Protein AF-A0A2V9R7A1-F1 (afdb_monomer_lite)

Sequence (118 aa):
ICNGDVVRDLKLSGDRQSADINESLPISRSGWCVLRAWSDKSEYPVLDLYPYATTSPIYISVAGSNPSRKEDAGYFVAWIDRMIQAAKSNQDWNTEREKTAVLSLLDYARNIYVGMEK

Foldseek 3Di:
DWPPDCQDDDDDDDPSPDDDDDDDGDDDAWGKDKDKDWDCADDPPPPDRIDIDIDDIDTDHDPPHDDQLQVVLVVLLVVLVVVLVVLVPDPPDPDPVVSVVVNVVSVVVNVVSVVSND

Structure (mmCIF, N/CA/C/O backbone):
data_AF-A0A2V9R7A1-F1
#
_entry.id   AF-A0A2V9R7A1-F1
#
loop_
_atom_site.group_PDB
_atom_site.id
_atom_site.type_symbol
_atom_site.label_atom_id
_atom_site.label_alt_id
_atom_site.label_comp_id
_atom_site.label_asym_id
_atom_site.label_entity_id
_atom_site.label_seq_id
_atom_site.pdbx_PDB_ins_code
_atom_site.Cartn_x
_atom_site.Cartn_y
_atom_site.Cartn_z
_atom_site.occupancy
_atom_site.B_iso_or_equiv
_atom_site.auth_seq_id
_atom_site.auth_comp_id
_atom_site.auth_asym_id
_atom_site.auth_atom_id
_atom_site.pdbx_PDB_model_num
ATOM 1 N N . ILE A 1 1 ? 7.281 -2.368 -9.445 1.00 94.75 1 ILE A N 1
ATOM 2 C CA . ILE A 1 1 ? 5.952 -2.729 -8.887 1.00 94.75 1 ILE A CA 1
ATOM 3 C C . ILE A 1 1 ? 4.915 -1.913 -9.629 1.00 94.75 1 ILE A C 1
ATOM 5 O O . ILE A 1 1 ? 5.157 -0.722 -9.782 1.00 94.75 1 ILE A O 1
ATOM 9 N N . CYS A 1 2 ? 3.822 -2.507 -10.100 1.00 93.94 2 CYS A N 1
ATOM 10 C CA . CYS A 1 2 ? 2.736 -1.767 -10.746 1.00 93.94 2 CYS A CA 1
ATOM 11 C C . CYS A 1 2 ? 1.396 -2.203 -10.166 1.00 93.94 2 CYS A C 1
ATOM 13 O O . CYS A 1 2 ? 1.133 -3.399 -10.113 1.00 93.94 2 CYS A O 1
ATOM 15 N N . ASN A 1 3 ? 0.563 -1.246 -9.750 1.00 90.31 3 ASN A N 1
ATOM 16 C CA . ASN A 1 3 ? -0.740 -1.508 -9.123 1.00 90.31 3 ASN A CA 1
ATOM 17 C C . ASN A 1 3 ? -0.673 -2.550 -7.985 1.00 90.31 3 ASN A C 1
ATOM 19 O O . ASN A 1 3 ? -1.505 -3.442 -7.917 1.00 90.31 3 ASN A O 1
ATOM 23 N N . GLY A 1 4 ? 0.362 -2.483 -7.141 1.00 89.44 4 GLY A N 1
ATOM 24 C CA . GLY A 1 4 ? 0.582 -3.442 -6.048 1.00 89.44 4 GLY A CA 1
ATOM 25 C C . GLY A 1 4 ? 1.368 -4.708 -6.420 1.00 89.44 4 GLY A C 1
ATOM 26 O O . GLY A 1 4 ? 2.005 -5.293 -5.546 1.00 89.44 4 GLY A O 1
ATOM 27 N N . ASP A 1 5 ? 1.447 -5.070 -7.703 1.00 91.44 5 ASP A N 1
ATOM 28 C CA . ASP A 1 5 ? 2.061 -6.328 -8.139 1.00 91.44 5 ASP A CA 1
ATOM 29 C C . ASP A 1 5 ? 3.546 -6.203 -8.510 1.00 91.44 5 ASP A C 1
ATOM 31 O O . ASP A 1 5 ? 4.017 -5.220 -9.108 1.00 91.44 5 ASP A O 1
ATOM 35 N N . VAL A 1 6 ? 4.316 -7.252 -8.203 1.00 94.25 6 VAL A N 1
ATOM 36 C CA . VAL A 1 6 ? 5.696 -7.405 -8.684 1.00 94.25 6 VAL A CA 1
ATOM 37 C C . VAL A 1 6 ? 5.669 -7.814 -10.155 1.00 94.25 6 VAL A C 1
ATOM 39 O O . VAL A 1 6 ? 5.640 -8.988 -10.498 1.00 94.25 6 VAL A O 1
ATOM 42 N N . VAL A 1 7 ? 5.712 -6.824 -11.040 1.00 94.75 7 VAL A N 1
ATOM 43 C CA . VAL A 1 7 ? 5.745 -7.047 -12.497 1.00 94.75 7 VAL A CA 1
ATOM 44 C C . VAL A 1 7 ? 7.140 -7.378 -13.047 1.00 94.75 7 VAL A C 1
ATOM 46 O O . VAL A 1 7 ? 7.275 -7.906 -14.150 1.00 94.75 7 VAL A O 1
ATOM 49 N N . ARG A 1 8 ? 8.195 -7.043 -12.296 1.00 94.75 8 ARG A N 1
ATOM 50 C CA . ARG A 1 8 ? 9.597 -7.259 -12.668 1.00 94.75 8 ARG A CA 1
ATOM 51 C C . ARG A 1 8 ? 10.476 -7.252 -11.418 1.00 94.75 8 ARG A C 1
ATOM 53 O O . ARG A 1 8 ? 10.309 -6.385 -10.560 1.00 94.75 8 ARG A O 1
ATOM 60 N N . ASP A 1 9 ? 11.401 -8.202 -11.352 1.00 93.75 9 ASP A N 1
ATOM 61 C CA . ASP A 1 9 ? 12.500 -8.258 -10.386 1.00 93.75 9 ASP A CA 1
ATOM 62 C C . ASP A 1 9 ? 13.793 -7.866 -11.115 1.00 93.75 9 ASP A C 1
ATOM 64 O O . ASP A 1 9 ? 14.083 -8.398 -12.188 1.00 93.75 9 ASP A O 1
ATOM 68 N N . LEU A 1 10 ? 14.522 -6.902 -10.555 1.00 91.50 10 LEU A N 1
ATOM 69 C CA . LEU A 1 10 ? 15.754 -6.362 -11.118 1.00 91.50 10 LEU A CA 1
ATOM 70 C C . LEU A 1 10 ? 16.933 -6.856 -10.280 1.00 91.50 10 LEU A C 1
ATOM 72 O O . LEU A 1 10 ? 17.071 -6.494 -9.109 1.00 91.50 10 LEU A O 1
ATOM 76 N N . LYS A 1 11 ? 17.789 -7.692 -10.874 1.00 85.94 11 LYS A N 1
ATOM 77 C CA . LYS A 1 11 ? 18.961 -8.232 -10.179 1.00 85.94 11 LYS A CA 1
ATOM 78 C C . LYS A 1 11 ? 20.085 -7.202 -10.158 1.00 85.94 11 LYS A C 1
ATOM 80 O O . LYS A 1 11 ? 20.566 -6.777 -11.202 1.00 85.94 11 LYS A O 1
ATOM 85 N N . LEU A 1 12 ? 20.508 -6.834 -8.951 1.00 87.31 12 LEU A N 1
ATOM 86 C CA . LEU A 1 12 ? 21.674 -5.983 -8.728 1.00 87.31 12 LEU A CA 1
ATOM 87 C C . LEU A 1 12 ? 22.959 -6.813 -8.835 1.00 87.31 12 LEU A C 1
ATOM 89 O O . LEU A 1 12 ? 23.022 -7.935 -8.329 1.00 87.31 12 LEU A O 1
ATOM 93 N N . SER A 1 13 ? 23.988 -6.243 -9.456 1.00 81.75 13 SER A N 1
ATOM 94 C CA . SER A 1 13 ? 25.345 -6.796 -9.524 1.00 81.75 13 SER A CA 1
ATOM 95 C C . SER A 1 13 ? 26.307 -6.044 -8.595 1.00 81.75 13 SER A C 1
ATOM 97 O O . SER A 1 13 ? 25.985 -4.965 -8.103 1.00 81.75 13 SER A O 1
ATOM 99 N N . GLY A 1 14 ? 27.514 -6.582 -8.388 1.00 83.38 14 GLY A N 1
ATOM 100 C CA . GLY A 1 14 ? 28.578 -5.893 -7.648 1.00 83.38 14 GLY A CA 1
ATOM 101 C C . GLY A 1 14 ? 28.274 -5.716 -6.157 1.00 83.38 14 GLY A C 1
ATOM 102 O O . GLY A 1 14 ? 27.778 -6.637 -5.511 1.00 83.38 14 GLY A O 1
ATOM 103 N N . ASP A 1 15 ? 28.584 -4.534 -5.620 1.00 85.31 15 ASP A N 1
ATOM 104 C CA . ASP A 1 15 ? 28.355 -4.154 -4.215 1.00 85.31 15 ASP A CA 1
ATOM 105 C C . ASP A 1 15 ? 26.881 -3.867 -3.878 1.00 85.31 15 ASP A C 1
ATOM 107 O O . ASP A 1 15 ? 26.535 -3.693 -2.709 1.00 85.31 15 ASP A O 1
ATOM 111 N N . ARG A 1 16 ? 26.009 -3.866 -4.899 1.00 83.75 16 ARG A N 1
ATOM 112 C CA . ARG A 1 16 ? 24.557 -3.684 -4.795 1.00 83.75 16 ARG A CA 1
ATOM 113 C C . ARG A 1 16 ? 24.137 -2.318 -4.237 1.00 83.75 16 ARG A C 1
ATOM 115 O O . ARG A 1 16 ? 23.017 -2.196 -3.747 1.00 83.75 16 ARG A O 1
ATOM 122 N N . GLN A 1 17 ? 24.992 -1.298 -4.333 1.00 84.56 17 GLN A N 1
ATOM 123 C CA . GLN A 1 17 ? 24.672 0.059 -3.867 1.00 84.56 17 GLN A CA 1
ATOM 124 C C . GLN A 1 17 ? 24.029 0.937 -4.945 1.00 84.56 17 GLN A C 1
ATOM 126 O O . GLN A 1 17 ? 23.345 1.910 -4.633 1.00 84.56 17 GLN A O 1
ATOM 131 N N . SER A 1 18 ? 24.221 0.596 -6.219 1.00 86.81 18 SER A N 1
ATOM 132 C CA . SER A 1 18 ? 23.631 1.310 -7.351 1.00 86.81 18 SER A CA 1
ATOM 133 C C . SER A 1 18 ? 23.341 0.364 -8.514 1.00 86.81 18 SER A C 1
ATOM 135 O O . SER A 1 18 ? 23.890 -0.737 -8.592 1.00 86.81 18 SER A O 1
ATOM 137 N N . ALA A 1 19 ? 22.458 0.793 -9.411 1.00 88.75 19 ALA A N 1
ATOM 138 C CA . ALA A 1 19 ? 22.236 0.148 -10.695 1.00 88.75 19 ALA A CA 1
ATOM 139 C C . ALA A 1 19 ? 21.732 1.167 -11.718 1.00 88.75 19 ALA A C 1
ATOM 141 O O . ALA A 1 19 ? 20.953 2.057 -11.379 1.00 88.75 19 ALA A O 1
ATOM 142 N N . ASP A 1 20 ? 22.156 0.987 -12.965 1.00 90.94 20 ASP A N 1
ATOM 143 C CA . ASP A 1 20 ? 21.590 1.644 -14.139 1.00 90.94 20 ASP A CA 1
ATOM 144 C C . ASP A 1 20 ? 20.967 0.553 -15.015 1.00 90.94 20 ASP A C 1
ATOM 146 O O . ASP A 1 20 ? 21.623 -0.437 -15.350 1.00 90.94 20 ASP A O 1
ATOM 150 N N . ILE A 1 21 ? 19.667 0.668 -15.277 1.00 90.06 21 ILE A N 1
ATOM 151 C CA . ILE A 1 21 ? 18.861 -0.384 -15.894 1.00 90.06 21 ILE A CA 1
ATOM 152 C C . ILE A 1 21 ? 17.960 0.254 -16.939 1.00 90.06 21 ILE A C 1
ATOM 154 O O . ILE A 1 21 ? 17.155 1.133 -16.633 1.00 90.06 21 ILE A O 1
ATOM 158 N N . ASN A 1 22 ? 18.048 -0.259 -18.163 1.00 92.81 22 ASN A N 1
ATOM 159 C CA . ASN A 1 22 ? 17.179 0.123 -19.262 1.00 92.81 22 ASN A CA 1
ATOM 160 C C . ASN A 1 22 ? 16.463 -1.120 -19.801 1.00 92.81 22 ASN A C 1
ATOM 162 O O . ASN A 1 22 ? 17.061 -1.953 -20.479 1.00 92.81 22 ASN A O 1
ATOM 166 N N . GLU A 1 23 ? 15.180 -1.250 -19.470 1.00 89.44 23 GLU A N 1
ATOM 167 C CA . GLU A 1 23 ? 14.317 -2.343 -19.912 1.00 89.44 23 GLU A CA 1
ATOM 168 C C . GLU A 1 23 ? 12.939 -1.814 -20.320 1.00 89.44 23 GLU A C 1
ATOM 170 O O . GLU A 1 23 ? 12.485 -0.764 -19.866 1.00 89.44 23 GLU A O 1
ATOM 175 N N . SER A 1 24 ? 12.244 -2.580 -21.162 1.00 92.62 24 SER A N 1
ATOM 176 C CA . SER A 1 24 ? 10.863 -2.302 -21.560 1.00 92.62 24 SER A CA 1
ATOM 177 C C . SER A 1 24 ? 9.889 -3.193 -20.795 1.00 92.62 24 SER A C 1
ATOM 179 O O . SER A 1 24 ? 10.060 -4.410 -20.736 1.00 92.62 24 SER A O 1
ATOM 181 N N . LEU A 1 25 ? 8.833 -2.591 -20.247 1.00 91.06 25 LEU A N 1
ATOM 182 C CA . LEU A 1 25 ? 7.763 -3.294 -19.545 1.00 91.06 25 LEU A CA 1
ATOM 183 C C . LEU A 1 25 ? 6.458 -3.171 -20.350 1.00 91.06 25 LEU A C 1
ATOM 185 O O . LEU A 1 25 ? 6.013 -2.047 -20.591 1.00 91.06 25 LEU A O 1
ATOM 189 N N . PRO A 1 26 ? 5.818 -4.280 -20.764 1.00 91.31 26 PRO A N 1
ATOM 190 C CA . PRO A 1 26 ? 4.523 -4.205 -21.429 1.00 91.31 26 PRO A CA 1
ATOM 191 C C . PRO A 1 26 ? 3.443 -3.764 -20.433 1.00 91.31 26 PRO A C 1
ATOM 193 O O . PRO A 1 26 ? 3.248 -4.398 -19.397 1.00 91.31 26 PRO A O 1
ATOM 196 N N . ILE A 1 27 ? 2.720 -2.691 -20.763 1.00 90.19 27 ILE A N 1
ATOM 197 C CA . ILE A 1 27 ? 1.611 -2.163 -19.960 1.00 90.19 27 ILE A CA 1
ATOM 198 C C . ILE A 1 27 ? 0.335 -2.177 -20.799 1.00 90.19 27 ILE A C 1
ATOM 200 O O . ILE A 1 27 ? 0.254 -1.512 -21.827 1.00 90.19 27 ILE A O 1
ATOM 204 N N . SER A 1 28 ? -0.668 -2.929 -20.348 1.00 89.56 28 SER A N 1
ATOM 205 C CA . SER A 1 28 ? -1.958 -3.078 -21.035 1.00 89.56 28 SER A CA 1
ATOM 206 C C . SER A 1 28 ? -3.112 -2.331 -20.361 1.00 89.56 28 SER A C 1
ATOM 208 O O . SER A 1 28 ? -4.190 -2.233 -20.944 1.00 89.56 28 SER A O 1
ATOM 210 N N . ARG A 1 29 ? -2.909 -1.800 -19.147 1.00 90.38 29 ARG A N 1
ATOM 211 C CA . ARG A 1 29 ? -3.936 -1.085 -18.378 1.00 90.38 29 ARG A CA 1
ATOM 212 C C . ARG A 1 29 ? -3.391 0.186 -17.735 1.00 90.38 29 ARG A C 1
ATOM 214 O O . ARG A 1 29 ? -2.225 0.236 -17.347 1.00 90.38 29 ARG A O 1
ATOM 221 N N . SER A 1 30 ? -4.256 1.186 -17.595 1.00 92.75 30 SER A N 1
ATOM 222 C CA . SER A 1 30 ? -3.995 2.397 -16.813 1.00 92.75 30 SER A CA 1
ATOM 223 C C . SER A 1 30 ? -3.690 2.043 -15.358 1.00 92.75 30 SER A C 1
ATOM 225 O O . SER A 1 30 ? -4.204 1.054 -14.832 1.00 92.75 30 SER A O 1
ATOM 227 N N . GLY A 1 31 ? -2.886 2.865 -14.692 1.00 92.31 31 GLY A N 1
ATOM 228 C CA . GLY A 1 31 ? -2.503 2.632 -13.307 1.00 92.31 31 GLY A CA 1
ATOM 229 C C . GLY A 1 31 ? -1.261 3.406 -12.902 1.00 92.31 31 GLY A C 1
ATOM 230 O O . GLY A 1 31 ? -0.986 4.485 -13.427 1.00 92.31 31 GLY A O 1
ATOM 231 N N . TRP A 1 32 ? -0.503 2.843 -11.971 1.00 93.69 32 TRP A N 1
ATOM 232 C CA . TRP A 1 32 ? 0.740 3.431 -11.489 1.00 93.69 32 TRP A CA 1
ATOM 233 C C . TRP A 1 32 ? 1.832 2.378 -11.333 1.00 93.69 32 TRP A C 1
ATOM 235 O O . TRP A 1 32 ? 1.551 1.200 -11.097 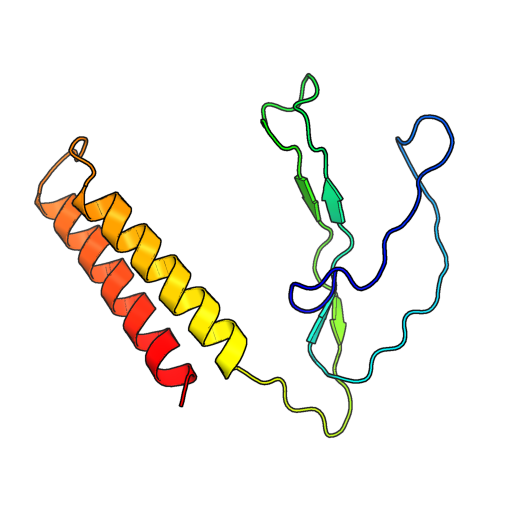1.00 93.69 32 TRP A O 1
ATOM 245 N N . CYS A 1 33 ? 3.083 2.820 -11.428 1.00 95.44 33 CYS A N 1
ATOM 246 C CA . CYS A 1 33 ? 4.253 2.000 -11.156 1.00 95.44 33 CYS A CA 1
ATOM 247 C C . CYS A 1 33 ? 5.261 2.752 -10.286 1.00 95.44 33 CYS A C 1
ATOM 249 O O . CYS A 1 33 ? 5.414 3.965 -10.396 1.00 95.44 33 CYS A O 1
ATOM 251 N N . VAL A 1 34 ? 5.984 2.010 -9.451 1.00 97.00 34 VAL A N 1
ATOM 252 C CA . VAL A 1 34 ? 7.147 2.487 -8.691 1.00 97.00 34 VAL A CA 1
ATOM 253 C C . VAL A 1 34 ? 8.313 1.529 -8.883 1.00 97.00 34 VAL A C 1
ATOM 255 O O . VAL A 1 34 ? 8.122 0.307 -9.005 1.00 97.00 34 VAL A O 1
ATOM 258 N N . LEU A 1 35 ? 9.526 2.071 -8.839 1.00 95.88 35 LEU A N 1
ATOM 259 C CA . LEU A 1 35 ? 10.702 1.269 -8.546 1.00 95.88 35 LEU A CA 1
ATOM 260 C C . LEU A 1 35 ? 10.806 1.113 -7.029 1.00 95.88 35 LEU A C 1
ATOM 262 O O . LEU A 1 35 ? 10.586 2.067 -6.285 1.00 95.88 35 LEU A O 1
ATOM 266 N N . ARG A 1 36 ? 11.110 -0.106 -6.586 1.00 95.62 36 ARG A N 1
ATOM 267 C CA . ARG A 1 36 ? 11.223 -0.462 -5.176 1.00 95.62 36 ARG A CA 1
ATOM 268 C C . ARG A 1 36 ? 12.564 -1.127 -4.911 1.00 95.62 36 ARG A C 1
ATOM 270 O O . ARG A 1 36 ? 12.869 -2.125 -5.559 1.00 95.62 36 ARG A O 1
ATOM 277 N N . ALA A 1 37 ? 13.264 -0.645 -3.893 1.00 92.56 37 ALA A N 1
ATOM 278 C CA . ALA A 1 37 ? 14.350 -1.354 -3.232 1.00 92.56 37 ALA A CA 1
ATOM 279 C C . ALA A 1 37 ? 13.895 -1.739 -1.820 1.00 92.56 37 ALA A C 1
ATOM 281 O O . ALA A 1 37 ? 13.208 -0.965 -1.153 1.00 92.56 37 ALA A O 1
ATOM 282 N N . TRP A 1 38 ? 14.229 -2.947 -1.381 1.00 91.38 38 TRP A N 1
ATOM 283 C CA . TRP A 1 38 ? 13.876 -3.416 -0.046 1.00 91.38 38 TRP A CA 1
ATOM 284 C C . TRP A 1 38 ? 14.882 -4.458 0.448 1.00 91.38 38 TRP A C 1
ATOM 286 O O . TRP A 1 38 ? 15.573 -5.082 -0.362 1.00 91.38 38 TRP A O 1
ATOM 296 N N . SER A 1 39 ? 14.945 -4.636 1.765 1.00 89.00 39 SER A N 1
ATOM 297 C CA . SER A 1 39 ? 15.741 -5.665 2.435 1.00 89.00 39 SER A CA 1
ATOM 298 C C . SER A 1 39 ? 14.855 -6.505 3.357 1.00 89.00 39 SER A C 1
ATOM 300 O O . SER A 1 39 ? 13.969 -5.976 4.029 1.00 89.00 39 SER A O 1
ATOM 302 N N . ASP A 1 40 ? 15.100 -7.815 3.398 1.00 90.50 40 ASP A N 1
ATOM 303 C CA . ASP A 1 40 ? 14.473 -8.752 4.341 1.00 90.50 40 ASP A CA 1
ATOM 304 C C . ASP A 1 40 ? 15.155 -8.746 5.723 1.00 90.50 40 ASP A C 1
ATOM 306 O O . ASP A 1 40 ? 14.759 -9.494 6.618 1.00 90.50 40 ASP A O 1
ATOM 310 N N . LYS A 1 41 ? 16.181 -7.902 5.892 1.00 90.88 41 LYS A N 1
ATOM 311 C CA . LYS A 1 41 ? 16.950 -7.711 7.123 1.00 90.88 41 LYS A CA 1
ATOM 312 C C . LYS A 1 41 ? 17.198 -6.233 7.391 1.00 90.88 41 LYS A C 1
ATOM 314 O O . LYS A 1 41 ? 17.397 -5.451 6.459 1.00 90.88 41 LYS A O 1
ATOM 319 N N . SER A 1 42 ? 17.293 -5.887 8.667 1.00 91.75 42 SER A N 1
ATOM 320 C CA . SER A 1 42 ? 17.796 -4.591 9.119 1.00 91.75 42 SER A CA 1
ATOM 321 C C . SER A 1 42 ? 19.254 -4.388 8.706 1.00 91.75 42 SER A C 1
ATOM 323 O O . SER A 1 42 ? 20.044 -5.329 8.797 1.00 91.75 42 SER A O 1
ATOM 325 N N . GLU A 1 43 ? 19.624 -3.157 8.363 1.00 86.94 43 GLU A N 1
ATOM 326 C CA . GLU A 1 43 ? 20.997 -2.775 8.017 1.00 86.94 43 GLU A CA 1
ATOM 327 C C . GLU A 1 43 ? 21.363 -1.481 8.750 1.00 86.94 43 GLU A C 1
ATOM 329 O O . GLU A 1 43 ? 20.673 -0.473 8.611 1.00 86.94 43 GLU A O 1
ATOM 334 N N . TYR A 1 44 ? 22.444 -1.477 9.531 1.00 86.44 44 TYR A N 1
ATOM 335 C CA . TYR A 1 44 ? 22.899 -0.258 10.208 1.00 86.44 44 TYR A CA 1
ATOM 336 C C . TYR A 1 44 ? 23.453 0.753 9.181 1.00 86.44 44 TYR A C 1
ATOM 338 O O . TYR A 1 44 ? 24.204 0.346 8.298 1.00 86.44 44 TYR A O 1
ATOM 346 N N . PRO A 1 45 ? 23.160 2.069 9.281 1.00 89.88 45 PRO A N 1
ATOM 347 C CA . PRO A 1 45 ? 22.457 2.777 10.358 1.00 89.88 45 PRO A CA 1
ATOM 348 C C . PRO A 1 45 ? 20.950 2.988 10.119 1.00 89.88 45 PRO A C 1
ATOM 350 O O . PRO A 1 45 ? 20.346 3.850 10.757 1.00 89.88 45 PRO A O 1
ATOM 353 N N . VAL A 1 46 ? 20.324 2.247 9.202 1.00 88.12 46 VAL A N 1
ATOM 354 C CA . VAL A 1 46 ? 18.888 2.364 8.927 1.00 88.12 46 VAL A CA 1
ATOM 355 C C . VAL A 1 46 ? 18.106 1.720 10.072 1.00 88.12 46 VAL A C 1
ATOM 357 O O . VAL A 1 46 ? 18.125 0.505 10.256 1.00 88.12 46 VAL A O 1
ATOM 360 N N . LEU A 1 47 ? 17.414 2.546 10.861 1.00 88.94 47 LEU A N 1
ATOM 361 C CA . LEU A 1 47 ? 16.613 2.118 12.016 1.00 88.94 47 LEU A CA 1
ATOM 362 C C . LEU A 1 47 ? 15.256 1.536 11.587 1.00 88.94 47 LEU A C 1
ATOM 364 O O . LEU A 1 47 ? 14.205 1.970 12.052 1.00 88.94 47 LEU A O 1
ATOM 368 N N . ASP A 1 48 ? 15.292 0.562 10.683 1.00 89.00 48 ASP A N 1
ATOM 369 C CA . ASP A 1 48 ? 14.133 -0.176 10.193 1.00 89.00 48 ASP A CA 1
ATOM 370 C C . ASP A 1 48 ? 14.455 -1.679 10.180 1.00 89.00 48 ASP A C 1
ATOM 372 O O . ASP A 1 48 ? 15.562 -2.089 9.821 1.00 89.00 48 ASP A O 1
ATOM 376 N N . LEU A 1 49 ? 13.490 -2.505 10.589 1.00 90.94 49 LEU A N 1
ATOM 377 C CA . LEU A 1 49 ? 13.599 -3.966 10.532 1.00 90.94 49 LEU A CA 1
ATOM 378 C C . LEU A 1 49 ? 13.551 -4.480 9.090 1.00 90.94 49 LEU A C 1
ATOM 380 O O . LEU A 1 49 ? 14.166 -5.501 8.787 1.00 90.94 49 LEU A O 1
ATOM 384 N N . TYR A 1 50 ? 12.845 -3.760 8.218 1.00 91.06 50 TYR A N 1
ATOM 385 C CA . TYR A 1 50 ? 12.694 -4.073 6.803 1.00 91.06 50 TYR A CA 1
ATOM 386 C C . TYR A 1 50 ? 12.910 -2.801 5.977 1.00 91.06 50 TYR A C 1
ATOM 388 O O . TYR A 1 50 ? 11.938 -2.245 5.459 1.00 91.06 50 TYR A O 1
ATOM 396 N N . PRO A 1 51 ? 14.167 -2.322 5.845 1.00 92.25 51 PRO A N 1
ATOM 397 C CA . PRO A 1 51 ? 14.487 -1.133 5.068 1.00 92.25 51 PRO A CA 1
ATOM 398 C C . PRO A 1 51 ? 13.814 -1.160 3.700 1.00 92.25 51 PRO A C 1
ATOM 400 O O . PRO A 1 51 ? 13.963 -2.117 2.933 1.00 92.25 51 PRO A O 1
ATOM 403 N N . TYR A 1 52 ? 13.063 -0.104 3.406 1.00 92.06 52 TYR A N 1
ATOM 404 C CA . TYR A 1 52 ? 12.194 -0.044 2.244 1.00 92.06 52 TYR A CA 1
ATOM 405 C C . TYR A 1 52 ? 12.244 1.344 1.617 1.00 92.06 52 TYR A C 1
ATOM 407 O O . TYR A 1 52 ? 12.100 2.357 2.298 1.00 92.06 52 TYR A O 1
ATOM 415 N N . ALA A 1 53 ? 12.421 1.393 0.302 1.00 92.25 53 ALA A N 1
ATOM 416 C CA . ALA A 1 53 ? 12.451 2.634 -0.452 1.00 92.25 53 ALA A CA 1
ATOM 417 C C . ALA A 1 53 ? 11.711 2.475 -1.779 1.00 92.25 53 ALA A C 1
ATOM 419 O O . ALA A 1 53 ? 11.828 1.460 -2.472 1.00 92.25 53 ALA A O 1
ATOM 420 N N . THR A 1 54 ? 10.972 3.513 -2.156 1.00 96.06 54 THR A N 1
ATOM 421 C CA . THR A 1 54 ? 10.315 3.608 -3.459 1.00 96.06 54 THR A CA 1
ATOM 422 C C . THR A 1 54 ? 10.572 4.961 -4.088 1.00 96.06 54 THR A C 1
ATOM 424 O O . THR A 1 54 ? 10.703 5.964 -3.389 1.00 96.06 54 THR A O 1
ATOM 427 N N . THR A 1 55 ? 10.582 5.007 -5.414 1.00 96.38 55 THR A N 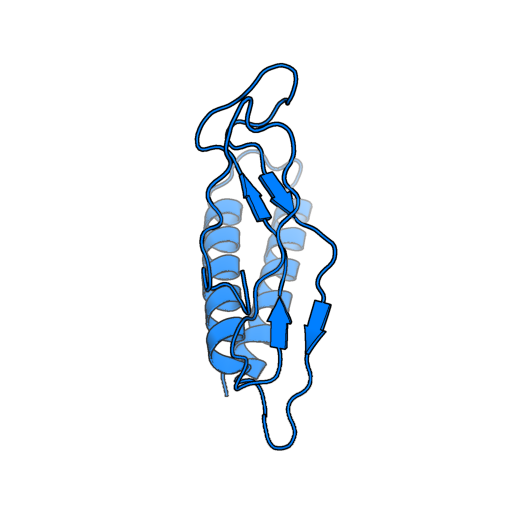1
ATOM 428 C CA . THR A 1 55 ? 10.497 6.279 -6.138 1.00 96.38 55 THR A CA 1
ATOM 429 C C . THR A 1 55 ? 9.111 6.902 -5.975 1.00 96.38 55 THR A C 1
ATOM 431 O O . THR A 1 55 ? 8.151 6.220 -5.601 1.00 96.38 55 THR A O 1
ATOM 434 N N . SER A 1 56 ? 8.971 8.176 -6.355 1.00 97.00 56 SER A N 1
ATOM 435 C CA . SER A 1 56 ? 7.650 8.711 -6.693 1.00 97.00 56 SER A CA 1
ATOM 436 C C . SER A 1 56 ? 7.002 7.837 -7.775 1.00 97.00 56 SER A C 1
ATOM 438 O O . SER A 1 56 ? 7.709 7.339 -8.664 1.00 97.00 56 SER A O 1
ATOM 440 N N . PRO A 1 57 ? 5.682 7.615 -7.711 1.00 96.56 57 PRO A N 1
ATOM 441 C CA . PRO A 1 57 ? 4.994 6.828 -8.716 1.00 96.56 57 PRO A CA 1
ATOM 442 C C . PRO A 1 57 ? 4.989 7.546 -10.061 1.00 96.56 57 PRO A C 1
ATOM 444 O O . PRO A 1 57 ? 4.785 8.759 -10.139 1.00 96.56 57 PRO A O 1
ATOM 447 N N . ILE A 1 58 ? 5.150 6.766 -11.124 1.00 95.75 58 ILE A N 1
ATOM 448 C CA . ILE A 1 58 ? 4.751 7.177 -12.466 1.00 95.75 58 ILE A CA 1
ATOM 449 C C . ILE A 1 58 ? 3.313 6.720 -12.695 1.00 95.75 58 ILE A C 1
ATOM 451 O O . ILE A 1 58 ? 2.964 5.578 -12.389 1.00 95.75 58 ILE A O 1
ATOM 455 N N . TYR A 1 59 ? 2.477 7.610 -13.222 1.00 94.44 59 TYR A N 1
ATOM 456 C CA . TYR A 1 59 ? 1.087 7.312 -13.558 1.00 94.44 59 TYR A CA 1
ATOM 457 C C . TYR A 1 59 ? 0.961 7.096 -15.059 1.00 94.44 59 TYR A C 1
ATOM 459 O O . TYR A 1 59 ? 1.493 7.867 -15.856 1.00 94.44 59 TYR A O 1
ATOM 467 N N . ILE A 1 60 ? 0.260 6.036 -15.440 1.00 93.38 60 ILE A N 1
ATOM 468 C CA . ILE A 1 60 ? 0.137 5.584 -16.820 1.00 93.38 60 ILE A CA 1
ATOM 469 C C . ILE A 1 60 ? -1.342 5.577 -17.184 1.00 93.38 60 ILE A C 1
ATOM 471 O O . ILE A 1 60 ? -2.165 5.007 -16.466 1.00 93.38 60 ILE A O 1
ATOM 475 N N . SER A 1 61 ? -1.673 6.194 -18.315 1.00 93.06 61 SER A N 1
ATOM 476 C CA . SER A 1 61 ? -3.015 6.174 -18.888 1.00 93.06 61 SER A CA 1
ATOM 477 C C . SER A 1 61 ? -2.983 5.431 -20.217 1.00 93.06 61 SER A C 1
ATOM 479 O O . SER A 1 61 ? -2.253 5.811 -21.131 1.00 93.06 61 SER A O 1
ATOM 481 N N . VAL A 1 62 ? -3.761 4.357 -20.312 1.00 92.81 62 VAL A N 1
ATOM 482 C CA . VAL A 1 62 ? -3.953 3.557 -21.520 1.00 92.81 62 VAL A CA 1
ATOM 483 C C . VAL A 1 62 ? -5.354 3.834 -22.055 1.00 92.81 62 VAL A C 1
ATOM 485 O O . VAL A 1 62 ? -6.345 3.726 -21.328 1.00 92.81 62 VAL A O 1
ATOM 488 N N . ALA A 1 63 ? -5.448 4.196 -23.335 1.00 92.75 63 ALA A N 1
ATOM 489 C CA . ALA A 1 63 ? -6.726 4.483 -23.978 1.00 92.75 63 ALA A CA 1
ATOM 490 C C . ALA A 1 63 ? -7.681 3.281 -23.869 1.00 92.75 63 ALA A C 1
ATOM 492 O O . ALA A 1 63 ? -7.296 2.143 -24.126 1.00 92.75 63 ALA A O 1
ATOM 493 N N . GLY A 1 64 ? -8.926 3.538 -23.464 1.00 88.38 64 GLY A N 1
ATOM 494 C CA . GLY A 1 64 ? -9.942 2.498 -23.267 1.00 88.38 64 GLY A CA 1
ATOM 495 C C . GLY A 1 64 ? -9.793 1.672 -21.982 1.00 88.38 64 GLY A C 1
ATOM 496 O O . GLY A 1 64 ? -10.662 0.855 -21.694 1.00 88.38 64 GLY A O 1
ATOM 497 N N . SER A 1 65 ? -8.748 1.891 -21.177 1.00 88.25 65 SER A N 1
ATOM 498 C CA . SER A 1 65 ? -8.592 1.222 -19.885 1.00 88.25 65 SER A CA 1
ATOM 499 C C . SER A 1 65 ? -9.303 1.991 -18.775 1.00 88.25 65 SER A C 1
ATOM 501 O O . SER A 1 65 ? -8.965 3.140 -18.491 1.00 88.25 65 SER A O 1
ATOM 503 N N . ASN A 1 66 ? -10.197 1.311 -18.059 1.00 79.00 66 ASN A N 1
ATOM 504 C CA . ASN A 1 66 ? -10.796 1.802 -16.822 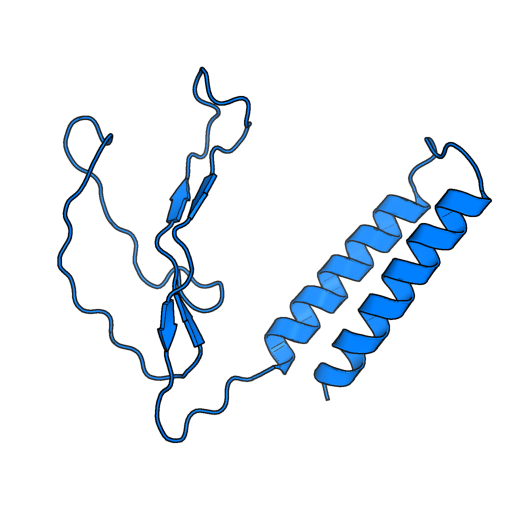1.00 79.00 66 ASN A CA 1
ATOM 505 C C . ASN A 1 66 ? -10.332 0.917 -15.648 1.00 79.00 66 ASN A C 1
ATOM 507 O O . ASN A 1 66 ? -10.775 -0.230 -15.566 1.00 79.00 66 ASN A O 1
ATOM 511 N N . PRO A 1 67 ? -9.411 1.383 -14.782 1.00 72.00 67 PRO A N 1
ATOM 512 C CA . PRO A 1 67 ? -8.928 0.592 -13.653 1.00 72.00 67 PRO A CA 1
ATOM 513 C C . PRO A 1 67 ? -10.081 0.132 -12.755 1.00 72.00 67 PRO A C 1
ATOM 515 O O . PRO A 1 67 ? -10.939 0.934 -12.378 1.00 72.00 67 PRO A O 1
ATOM 518 N N . SER A 1 68 ? -10.091 -1.153 -12.398 1.00 73.12 68 SER A N 1
ATOM 519 C CA . SER A 1 68 ? -11.055 -1.695 -11.441 1.00 73.12 68 SER A CA 1
ATOM 520 C C . SER A 1 68 ? -10.758 -1.133 -10.055 1.00 73.12 68 SER A C 1
ATOM 522 O O . SER A 1 68 ? -9.736 -1.453 -9.462 1.00 73.12 68 SER A O 1
ATOM 524 N N . ARG A 1 69 ? -11.662 -0.305 -9.526 1.00 80.12 69 ARG A N 1
ATOM 525 C CA . ARG A 1 69 ? -11.559 0.242 -8.161 1.00 80.12 69 ARG A CA 1
ATOM 526 C C . ARG A 1 69 ? -11.932 -0.780 -7.089 1.00 80.12 69 ARG A C 1
ATOM 528 O O . ARG A 1 69 ? -11.667 -0.555 -5.915 1.00 80.12 69 ARG A O 1
ATOM 535 N N . LYS A 1 70 ? -12.563 -1.884 -7.492 1.00 88.31 70 LYS A N 1
ATOM 536 C CA . LYS A 1 70 ? -13.192 -2.843 -6.587 1.00 88.31 70 LYS A CA 1
ATOM 537 C C . LYS A 1 70 ? -12.179 -3.649 -5.780 1.00 88.31 70 LYS A C 1
ATOM 539 O O . LYS A 1 70 ? -12.357 -3.807 -4.580 1.00 88.31 70 LYS A O 1
ATOM 544 N N . GLU A 1 71 ? -11.131 -4.151 -6.429 1.00 86.75 71 GLU A N 1
ATOM 545 C CA . GLU A 1 71 ? -10.093 -4.949 -5.759 1.00 86.75 71 GLU A CA 1
ATOM 546 C C . GLU A 1 71 ? -9.303 -4.090 -4.765 1.00 86.75 71 GLU A C 1
ATOM 548 O O . GLU A 1 71 ? -9.153 -4.471 -3.604 1.00 86.75 71 GLU A O 1
ATOM 553 N N . ASP A 1 72 ? -8.900 -2.890 -5.190 1.00 88.06 72 ASP A N 1
ATOM 554 C CA . ASP A 1 72 ? -8.220 -1.917 -4.332 1.00 88.06 72 ASP A CA 1
ATOM 555 C C . ASP A 1 72 ? -9.097 -1.517 -3.134 1.00 88.06 72 ASP A C 1
ATOM 557 O O . ASP A 1 72 ? -8.633 -1.499 -1.992 1.00 88.06 72 ASP A O 1
ATOM 561 N N . ALA A 1 73 ? -10.384 -1.236 -3.371 1.00 93.00 73 ALA A N 1
ATOM 562 C CA . ALA A 1 73 ? -11.334 -0.918 -2.311 1.00 93.00 73 ALA A CA 1
ATOM 563 C C . ALA A 1 73 ? -11.476 -2.071 -1.310 1.00 93.00 73 ALA A C 1
ATOM 565 O O . ALA A 1 73 ? -11.378 -1.834 -0.107 1.00 93.00 73 ALA A O 1
ATOM 566 N N . GLY A 1 74 ? -11.621 -3.311 -1.788 1.00 94.00 74 GLY A N 1
ATOM 567 C CA . GLY A 1 74 ? -11.705 -4.490 -0.926 1.00 94.00 74 GLY A CA 1
ATOM 568 C C . GLY A 1 74 ? -10.447 -4.704 -0.082 1.00 94.00 74 GLY A C 1
ATOM 569 O O . GLY A 1 74 ? -10.546 -5.019 1.107 1.00 94.00 74 GLY A O 1
ATOM 570 N N . TYR A 1 75 ? -9.261 -4.445 -0.643 1.00 92.38 75 TYR A N 1
ATOM 571 C CA . TYR A 1 75 ? -8.016 -4.446 0.127 1.00 92.38 75 TYR A CA 1
ATOM 572 C C . TYR A 1 75 ? -8.052 -3.416 1.266 1.00 92.38 75 TYR A C 1
ATOM 574 O O . TYR A 1 75 ? -7.751 -3.755 2.414 1.00 92.38 75 TYR A O 1
ATOM 582 N N . PHE A 1 76 ? -8.456 -2.172 0.985 1.00 95.06 76 PHE A N 1
ATOM 583 C CA . PHE A 1 76 ? -8.535 -1.132 2.014 1.00 95.06 76 PHE A CA 1
ATOM 584 C C . PHE A 1 76 ? -9.597 -1.425 3.073 1.00 95.06 76 PHE A C 1
ATOM 586 O O . PHE A 1 76 ? -9.338 -1.186 4.251 1.00 95.06 76 PHE A O 1
ATOM 593 N N . VAL A 1 77 ? -10.747 -1.992 2.699 1.00 97.25 77 VAL A N 1
ATOM 594 C CA . VAL A 1 77 ? -11.761 -2.446 3.663 1.00 97.25 77 VAL A CA 1
ATOM 595 C C . VAL A 1 77 ? -11.166 -3.488 4.608 1.00 97.25 77 VAL A C 1
ATOM 597 O O . VAL A 1 77 ? -11.210 -3.298 5.823 1.00 97.25 77 VAL A O 1
ATOM 600 N N . ALA A 1 78 ? -10.532 -4.536 4.072 1.00 97.50 78 ALA A N 1
ATOM 601 C CA . ALA A 1 78 ? -9.911 -5.583 4.883 1.00 97.50 78 ALA A CA 1
ATOM 602 C C . ALA A 1 78 ? -8.798 -5.035 5.795 1.00 97.50 78 ALA A C 1
ATOM 604 O O . ALA A 1 78 ? -8.668 -5.438 6.956 1.00 97.50 78 ALA A O 1
ATOM 605 N N . TRP A 1 79 ? -8.001 -4.088 5.296 1.00 98.00 79 TRP A N 1
ATOM 606 C CA . TRP A 1 79 ? -6.950 -3.449 6.084 1.00 98.00 79 TRP A CA 1
ATOM 607 C C . TRP A 1 79 ? -7.514 -2.593 7.223 1.00 98.00 79 TRP A C 1
ATOM 609 O O . TRP A 1 79 ? -7.039 -2.673 8.358 1.00 98.00 79 TRP A O 1
ATOM 619 N N . ILE A 1 80 ? -8.555 -1.803 6.951 1.00 98.44 80 ILE A N 1
ATOM 620 C CA . ILE A 1 80 ? -9.226 -0.989 7.968 1.00 98.44 80 ILE A CA 1
ATOM 621 C C . ILE A 1 80 ? -9.895 -1.879 9.017 1.00 98.44 80 ILE A C 1
ATOM 623 O O . ILE A 1 80 ? -9.776 -1.589 10.206 1.00 98.44 80 ILE A O 1
ATOM 627 N N . ASP A 1 81 ? -10.500 -2.998 8.617 1.00 98.50 81 ASP A N 1
ATOM 628 C CA . ASP A 1 81 ? -11.056 -3.980 9.552 1.00 98.50 81 ASP A CA 1
ATOM 629 C C . ASP A 1 81 ? -9.988 -4.505 10.523 1.00 98.50 81 ASP A C 1
ATOM 631 O O . ASP A 1 81 ? -10.211 -4.543 11.739 1.00 98.50 81 ASP A O 1
ATOM 635 N N . ARG A 1 82 ? -8.784 -4.808 10.021 1.00 98.38 82 ARG A N 1
ATOM 636 C CA . ARG A 1 82 ? -7.642 -5.188 10.866 1.00 98.38 82 ARG A CA 1
ATOM 637 C C . ARG A 1 82 ? -7.223 -4.062 11.818 1.00 98.38 82 ARG A C 1
ATOM 639 O O . ARG A 1 82 ? -6.961 -4.329 12.991 1.00 98.38 82 ARG A O 1
ATOM 646 N N . MET A 1 83 ? -7.166 -2.814 11.347 1.00 98.31 83 MET A N 1
ATOM 647 C CA . MET A 1 83 ? -6.835 -1.661 12.198 1.00 98.31 83 MET A CA 1
ATOM 648 C C . MET A 1 83 ? -7.881 -1.437 13.295 1.00 98.31 83 MET A C 1
ATOM 650 O O . MET A 1 83 ? -7.517 -1.198 14.444 1.00 98.31 83 MET A O 1
ATOM 654 N N . ILE A 1 84 ? -9.171 -1.570 12.973 1.00 98.38 84 ILE A N 1
ATOM 655 C CA . ILE A 1 84 ? -10.268 -1.473 13.944 1.00 98.38 84 ILE A CA 1
ATOM 656 C C . ILE A 1 84 ? -10.128 -2.559 15.012 1.00 98.38 84 ILE A C 1
ATOM 658 O O . ILE A 1 84 ? -10.266 -2.264 16.200 1.00 98.38 84 ILE A O 1
ATOM 662 N N . GLN A 1 85 ? -9.844 -3.804 14.618 1.00 98.38 85 GLN A N 1
ATOM 663 C CA . GLN A 1 85 ? -9.623 -4.896 15.569 1.00 98.38 85 GLN A CA 1
ATOM 664 C C . GLN A 1 85 ? -8.456 -4.594 16.515 1.00 98.38 85 GLN A C 1
ATOM 666 O O . GLN A 1 85 ? -8.633 -4.674 17.731 1.00 98.38 85 GLN A O 1
ATOM 671 N N . ALA A 1 86 ? -7.309 -4.170 15.976 1.00 97.81 86 ALA A N 1
ATOM 672 C CA . ALA A 1 86 ? -6.134 -3.818 16.771 1.00 97.81 86 ALA A CA 1
ATOM 673 C C . ALA A 1 86 ? -6.406 -2.646 17.733 1.00 97.81 86 ALA A C 1
ATOM 675 O O . ALA A 1 86 ? -6.052 -2.701 18.911 1.00 97.81 86 ALA A O 1
ATOM 676 N N . ALA A 1 87 ? -7.094 -1.603 17.258 1.00 97.56 87 ALA A N 1
ATOM 677 C CA . ALA A 1 87 ? -7.460 -0.443 18.065 1.00 97.56 87 ALA A CA 1
ATOM 678 C C . ALA A 1 87 ? -8.433 -0.810 19.202 1.00 97.56 87 ALA A C 1
ATOM 680 O O . ALA A 1 87 ? -8.304 -0.315 20.324 1.00 97.56 87 ALA A O 1
ATOM 681 N N . LYS A 1 88 ? -9.389 -1.715 18.946 1.00 97.25 88 LYS A N 1
ATOM 682 C CA . LYS A 1 88 ? -10.311 -2.225 19.973 1.00 97.25 88 LYS A CA 1
ATOM 683 C C . LYS A 1 88 ? -9.581 -3.018 21.056 1.00 97.25 88 LYS A C 1
ATOM 685 O O . LYS A 1 88 ? -9.895 -2.813 22.230 1.00 97.25 88 LYS A O 1
ATOM 690 N N . SER A 1 89 ? -8.635 -3.881 20.668 1.00 97.44 89 SER A N 1
ATOM 691 C CA . SER A 1 89 ? -7.864 -4.723 21.595 1.00 97.44 89 SER A CA 1
ATOM 692 C C . SER A 1 89 ? -6.791 -3.966 22.373 1.00 97.44 89 SER A C 1
ATOM 694 O O . SER A 1 89 ? -6.364 -4.448 23.418 1.00 97.44 89 SER A O 1
ATOM 696 N N . ASN A 1 90 ? -6.351 -2.804 21.881 1.00 96.62 90 ASN A N 1
ATOM 697 C CA . ASN A 1 90 ? -5.371 -1.986 22.581 1.00 96.62 90 ASN A CA 1
ATOM 698 C C . ASN A 1 90 ? -5.946 -1.443 23.903 1.00 96.62 90 ASN A C 1
ATOM 700 O O . ASN A 1 90 ? -7.074 -0.931 23.938 1.00 96.62 90 ASN A O 1
ATOM 704 N N . GLN A 1 91 ? -5.154 -1.555 24.968 1.00 95.44 91 GLN A N 1
ATOM 705 C CA . GLN A 1 91 ? -5.471 -1.074 26.315 1.00 95.44 91 GLN A CA 1
ATOM 706 C C . GLN A 1 91 ? -4.743 0.238 26.648 1.00 95.44 91 GLN A C 1
ATOM 708 O O . GLN A 1 91 ? -5.181 0.956 27.542 1.00 95.44 91 GLN A O 1
ATOM 713 N N . ASP A 1 92 ? -3.709 0.598 25.884 1.00 96.69 92 ASP A N 1
ATOM 714 C CA . ASP A 1 92 ? -2.827 1.738 26.155 1.00 96.69 92 ASP A CA 1
ATOM 715 C C . ASP A 1 92 ? -3.357 3.045 25.536 1.00 96.69 92 ASP A C 1
ATOM 717 O O . ASP A 1 92 ? -2.671 3.728 24.774 1.00 96.69 92 ASP A O 1
ATOM 721 N N . TRP A 1 93 ? -4.617 3.381 25.815 1.00 97.75 93 TRP A N 1
ATOM 722 C CA . TRP A 1 93 ? -5.230 4.643 25.386 1.00 97.75 93 TRP A CA 1
ATOM 723 C C . TRP A 1 93 ? -5.055 5.720 26.453 1.00 97.75 93 TRP A C 1
ATOM 725 O O . TRP A 1 93 ? -5.237 5.447 27.638 1.00 97.75 93 TRP A O 1
ATOM 735 N N . ASN A 1 94 ? -4.790 6.970 26.054 1.00 97.38 94 ASN A N 1
ATOM 736 C CA . ASN A 1 94 ? -4.699 8.059 27.031 1.00 97.38 94 ASN A CA 1
ATOM 737 C C . ASN A 1 94 ? -6.078 8.378 27.622 1.00 97.38 94 ASN A C 1
ATOM 739 O O . ASN A 1 94 ? -6.194 8.712 28.799 1.00 97.38 94 ASN A O 1
ATOM 743 N N . THR A 1 95 ? -7.132 8.307 26.795 1.00 97.88 95 THR A N 1
ATOM 744 C CA . THR A 1 95 ? -8.527 8.502 27.221 1.00 97.88 95 THR A CA 1
ATOM 745 C C . THR A 1 95 ? -9.509 7.677 26.385 1.00 97.88 95 THR A C 1
ATOM 747 O O . THR A 1 95 ? -9.294 7.444 25.197 1.00 97.88 95 THR A O 1
ATOM 750 N N . GLU A 1 96 ? -10.673 7.352 26.951 1.00 96.81 96 GLU A N 1
ATOM 751 C CA . GLU A 1 96 ? -11.772 6.715 26.200 1.00 96.81 96 GLU A CA 1
ATOM 752 C C . GLU A 1 96 ? -12.293 7.576 25.039 1.00 96.81 96 GLU A C 1
ATOM 754 O O . GLU A 1 96 ? -12.720 7.070 23.997 1.00 96.81 96 GLU A O 1
ATOM 759 N N . ARG A 1 97 ? -12.230 8.903 25.192 1.00 98.19 97 ARG A N 1
ATOM 760 C CA . ARG A 1 97 ? -12.623 9.847 24.141 1.00 98.19 97 ARG A CA 1
ATOM 761 C C . ARG A 1 97 ? -11.716 9.727 22.919 1.00 98.19 97 ARG A C 1
ATOM 763 O O . ARG A 1 97 ? -12.212 9.746 21.797 1.00 98.19 97 ARG A O 1
ATOM 770 N N . GLU A 1 98 ? -10.410 9.595 23.135 1.00 98.06 98 GLU A N 1
ATOM 771 C CA . GLU A 1 98 ? -9.431 9.361 22.069 1.00 98.06 98 GLU A CA 1
ATOM 772 C C . GLU A 1 98 ? -9.724 8.044 21.344 1.00 98.06 98 GLU A C 1
ATOM 774 O O . GLU A 1 98 ? -9.890 8.049 20.124 1.00 98.06 98 GLU A O 1
ATOM 779 N N . LYS A 1 99 ? -9.887 6.945 22.095 1.00 98.00 99 LYS A N 1
ATOM 780 C CA . LYS A 1 99 ? -10.235 5.631 21.536 1.00 98.00 99 LYS A CA 1
ATOM 781 C C . LYS A 1 99 ? -11.478 5.708 20.651 1.00 98.00 99 LYS A C 1
ATOM 783 O O . LYS A 1 99 ? -11.476 5.236 19.514 1.00 98.00 99 LYS A O 1
ATOM 788 N N . THR A 1 100 ? -12.530 6.349 21.156 1.00 98.31 100 THR A N 1
ATOM 789 C CA . THR A 1 100 ? -13.796 6.527 20.432 1.00 98.31 100 THR A CA 1
ATOM 790 C C . THR A 1 100 ? -13.613 7.343 19.153 1.00 98.31 100 THR A C 1
ATOM 792 O O . THR A 1 100 ? -14.152 6.974 18.108 1.00 98.31 100 THR A O 1
ATOM 795 N N . ALA A 1 101 ? -12.835 8.428 19.206 1.00 98.38 101 ALA A N 1
ATOM 796 C CA . ALA A 1 101 ? -12.570 9.270 18.044 1.00 98.38 101 ALA A CA 1
ATOM 797 C C . ALA A 1 101 ? -11.805 8.507 16.950 1.00 98.38 101 ALA A C 1
ATOM 799 O O . ALA A 1 101 ? -12.193 8.568 15.783 1.00 98.38 101 ALA A O 1
ATOM 800 N N . VAL A 1 102 ? -10.776 7.735 17.319 1.00 98.25 102 VAL A N 1
ATOM 801 C CA . VAL A 1 102 ? -10.009 6.916 16.364 1.00 98.25 102 VAL A CA 1
ATOM 802 C C . VAL A 1 102 ? -10.889 5.842 15.731 1.00 98.25 102 VAL A C 1
ATOM 804 O O . VAL A 1 102 ? -10.903 5.706 14.509 1.00 98.25 102 VAL A O 1
ATOM 807 N N . LEU A 1 103 ? -11.668 5.111 16.532 1.00 98.50 103 LEU A N 1
ATOM 808 C CA . LEU A 1 103 ? -12.587 4.096 16.012 1.00 98.50 103 LEU A CA 1
ATOM 809 C C . LEU A 1 103 ? -13.638 4.695 15.069 1.00 98.50 103 LEU A C 1
ATOM 811 O O . LEU A 1 103 ? -13.930 4.098 14.036 1.00 98.50 103 LEU A O 1
ATOM 815 N N . SER A 1 104 ? -14.157 5.885 15.380 1.00 98.56 104 SER A N 1
ATOM 816 C CA . SER A 1 104 ? -15.122 6.582 14.519 1.00 98.56 104 SER A CA 1
ATOM 817 C C . SER A 1 104 ? -14.500 7.006 13.186 1.00 98.56 104 SER A C 1
ATOM 819 O O . SER A 1 104 ? -15.130 6.868 12.140 1.00 98.56 104 SER A O 1
ATOM 821 N N . LEU A 1 105 ? -13.251 7.486 13.199 1.00 98.50 105 LEU A N 1
ATOM 822 C CA . LEU A 1 105 ? -12.528 7.848 11.979 1.00 98.50 105 LEU A CA 1
ATOM 823 C C . LEU A 1 105 ? -12.270 6.624 11.090 1.00 98.50 105 LEU A C 1
ATOM 825 O O . LEU A 1 105 ? -12.453 6.696 9.874 1.00 98.50 105 LEU A O 1
ATOM 829 N N . LEU A 1 106 ? -11.862 5.505 11.693 1.00 98.44 106 LEU A N 1
ATOM 830 C CA . LEU A 1 106 ? -11.642 4.254 10.970 1.00 98.44 106 LEU A CA 1
ATOM 831 C C . LEU A 1 106 ? -12.941 3.735 10.340 1.00 98.44 106 LEU A C 1
ATOM 833 O O . LEU A 1 106 ? -12.934 3.360 9.170 1.00 98.44 106 LEU A O 1
ATOM 837 N N . ASP A 1 107 ? -14.058 3.767 11.070 1.00 98.44 107 ASP A N 1
ATOM 838 C CA . ASP A 1 107 ? -15.363 3.353 10.539 1.00 98.44 107 ASP A CA 1
ATOM 839 C C . ASP A 1 107 ? -15.841 4.263 9.395 1.00 98.44 107 ASP A C 1
ATOM 841 O O . ASP A 1 107 ? -16.287 3.789 8.348 1.00 98.44 107 ASP A O 1
ATOM 845 N N . TYR A 1 108 ? -15.658 5.579 9.534 1.00 98.31 108 TYR A N 1
ATOM 846 C CA . TYR A 1 108 ? -15.935 6.530 8.459 1.00 98.31 108 TYR A CA 1
ATOM 847 C C . TYR A 1 108 ? -15.137 6.205 7.187 1.00 98.31 108 TYR A C 1
ATOM 849 O O . TYR A 1 108 ? -15.715 6.094 6.104 1.00 98.31 108 TYR A O 1
ATOM 857 N N . ALA A 1 109 ? -13.822 5.993 7.314 1.00 97.75 109 ALA A N 1
ATOM 858 C CA . ALA A 1 109 ? -12.969 5.629 6.186 1.00 97.75 109 ALA A CA 1
ATOM 859 C C . ALA A 1 109 ? -13.399 4.297 5.553 1.00 97.75 109 ALA A C 1
ATOM 861 O O . ALA A 1 109 ? -13.472 4.191 4.329 1.00 97.75 109 ALA A O 1
ATOM 862 N N . ARG A 1 110 ? -13.747 3.300 6.374 1.00 97.81 110 ARG A N 1
ATOM 863 C CA . ARG A 1 110 ? -14.249 2.002 5.909 1.00 97.81 110 ARG A CA 1
ATOM 864 C C . ARG A 1 110 ? -15.467 2.160 5.001 1.00 97.81 110 ARG A C 1
ATOM 866 O O . ARG A 1 110 ? -15.509 1.575 3.922 1.00 97.81 110 ARG A O 1
ATOM 873 N N . ASN A 1 111 ? -16.438 2.972 5.415 1.00 97.69 111 ASN A N 1
ATOM 874 C CA . ASN A 1 111 ? -17.685 3.166 4.675 1.00 97.69 111 ASN A CA 1
ATOM 875 C C . ASN A 1 111 ? -17.466 3.810 3.297 1.00 97.69 111 ASN A C 1
ATOM 877 O O . ASN A 1 111 ? -18.183 3.477 2.351 1.00 97.69 111 ASN A O 1
ATOM 881 N N . ILE A 1 112 ? -16.450 4.670 3.155 1.00 96.50 112 ILE A N 1
ATOM 882 C CA . ILE A 1 112 ? -16.051 5.225 1.854 1.00 96.50 112 ILE A CA 1
ATOM 883 C C . ILE A 1 112 ? -15.632 4.098 0.903 1.00 96.50 112 ILE A C 1
ATOM 885 O O . ILE A 1 112 ? -16.158 4.013 -0.206 1.00 96.50 112 ILE A O 1
ATOM 889 N N . TYR A 1 113 ? -14.727 3.216 1.337 1.00 95.06 113 TYR A N 1
ATOM 890 C CA . TYR A 1 113 ? -14.209 2.144 0.482 1.00 95.06 113 TYR A CA 1
ATOM 891 C C . TYR A 1 113 ? -15.252 1.060 0.193 1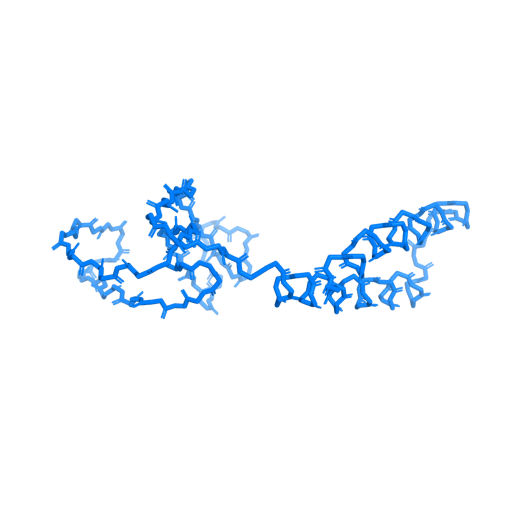.00 95.06 113 TYR A C 1
ATOM 893 O O . TYR A 1 113 ? -15.354 0.626 -0.949 1.00 95.06 113 TYR A O 1
ATOM 901 N N . VAL A 1 114 ? -16.117 0.707 1.149 1.00 95.56 114 VAL A N 1
ATOM 902 C CA . VAL A 1 114 ? -17.255 -0.203 0.890 1.00 95.56 114 VAL A CA 1
ATOM 903 C C . VAL A 1 114 ? -18.183 0.351 -0.199 1.00 95.56 114 VAL A C 1
ATOM 905 O O . VAL A 1 114 ? -18.722 -0.394 -1.018 1.00 95.56 114 VAL A O 1
ATOM 908 N N . GLY A 1 115 ? -18.366 1.674 -0.254 1.00 93.00 115 GLY 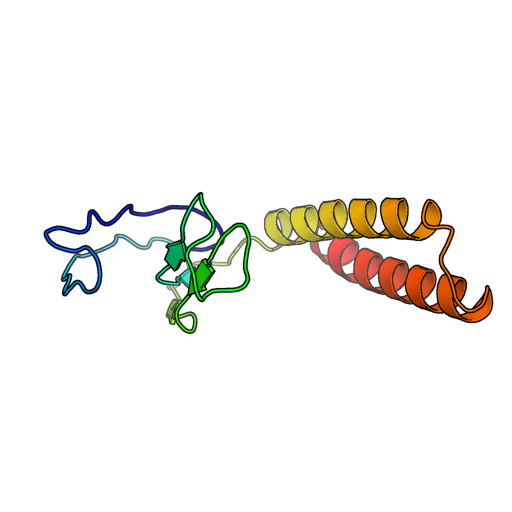A N 1
ATOM 909 C CA . GLY A 1 115 ? -19.110 2.325 -1.333 1.00 93.00 115 GLY A CA 1
ATOM 910 C C . GLY A 1 115 ? -18.465 2.165 -2.716 1.00 93.00 115 GLY A C 1
ATOM 911 O O . GLY A 1 115 ? -19.174 2.241 -3.715 1.00 93.00 115 GLY A O 1
ATOM 912 N N . MET A 1 116 ? -17.153 1.921 -2.771 1.00 90.00 116 MET A N 1
ATOM 913 C CA . MET A 1 116 ? -16.360 1.755 -3.995 1.00 90.00 116 MET A CA 1
ATOM 914 C C . MET A 1 116 ? -16.214 0.290 -4.443 1.00 90.00 116 MET A C 1
ATOM 916 O O . MET A 1 116 ? -15.722 0.045 -5.542 1.00 90.00 116 MET A O 1
ATOM 920 N N . GLU A 1 117 ? -16.640 -0.680 -3.625 1.00 80.25 117 GLU A N 1
ATOM 921 C CA . GLU A 1 117 ? -16.676 -2.105 -3.998 1.00 80.25 117 GLU A CA 1
ATOM 922 C C . GLU A 1 117 ? -17.859 -2.471 -4.920 1.00 80.25 117 GLU A C 1
ATOM 924 O O . GLU A 1 117 ? -17.903 -3.583 -5.464 1.00 80.25 117 GLU A O 1
ATOM 929 N N . LYS A 1 118 ? -18.833 -1.563 -5.059 1.00 65.81 118 LYS A N 1
ATOM 930 C CA . LYS A 1 118 ? -20.060 -1.734 -5.851 1.00 65.81 118 LYS A CA 1
ATOM 931 C C . LYS A 1 118 ? -19.833 -1.376 -7.314 1.00 65.81 118 LYS A C 1
ATOM 933 O O . LYS A 1 118 ? -20.283 -2.180 -8.159 1.00 65.81 118 LYS A O 1
#

Secondary structure (DSSP, 8-state):
-BTTB--------TTSS-----------S-EEE--EEE-SS--TT---SS-EEEPPPEEE--TT----HHHHHHHHHHHHHHHHHHHHH----S-HHHHHHHHHHHHHHHHHHHHH--

Radius of gyration: 19.41 Å; chains: 1; bounding box: 49×19×51 Å

pLDDT: mean 92.45, std 5.84, range [65.81, 98.56]

=== Feature glossary ===
A reading guide for the features in this record.

Start from the sequence.

  · Sequence gives the chain of amino acids in standard one-letter code (A=alanine, C=cysteine, …, Y=tyrosine), read N→C. It is the only feature that is directly encoded by the gene; all structural features are derived from the folded form of this sequence.

Fold it, and you get atomic coordinates and the backbone conformation that goes with them.

  · Structure coordinates are given as an mmCIF _atom_site loop: one row per atom with element, residue name, chain id, sequence number, and x/y/z position in Å. Only the four main-chain atoms per residue are included here; side chains are omitted to keep the record compact.

  · Backbone dihedral angles. Every residue except chain termini has a φ (preceding-C → N → Cα → C) and a ψ (N → Cα → C → next-N). They are reported in degrees following the IUPAC sign convention. Secondary structure is essentially a statement about which (φ, ψ) basin each residue occupies.

  · Eight-state secondary structure (DSSP): H is the canonical α-helix, G the tighter 3₁₀-helix, I the wider π-helix; E/B are β-structure, T and S are turns and bends, and '-' is everything else. DSSP derives these from the pattern of main-chain N–H···O=C hydrogen bonds, not from the sequence.

  · SS3 is a coarse helix/strand/coil call (letters a/b/c) made by the P-SEA algorithm from inter-Cα distances and dihedrals. It is less detailed than DSSP but needs only Cα positions.

Summarize the fold with a handful of shape descriptors and a per-residue structural alphabet.

  · Radius of gyration (Rg) is the root-mean-square distance of Cα atoms from their centroid — a single number for overall size and compactness. A globular domain of N residues has Rg ≈ 2.2·N^0.38 Å; an extended or disordered chain has a much larger Rg. The Cα contact count is the number of residue pairs whose Cα atoms are within 8 Å and are more than four positions apart in sequence — a standard proxy for tertiary packing density. The bounding box is the smallest axis-aligned box enclosing all Cα atoms.

  · 3Di is Foldseek's structural alphabet. Each residue is assigned one of twenty discrete states based on how its Cα sits relative to its spatial (not sequential) neighbors. Aligning 3Di strings finds structural homologs roughly as well as full 3D superposition, but orders of magnitude faster.

  · Solvent-accessible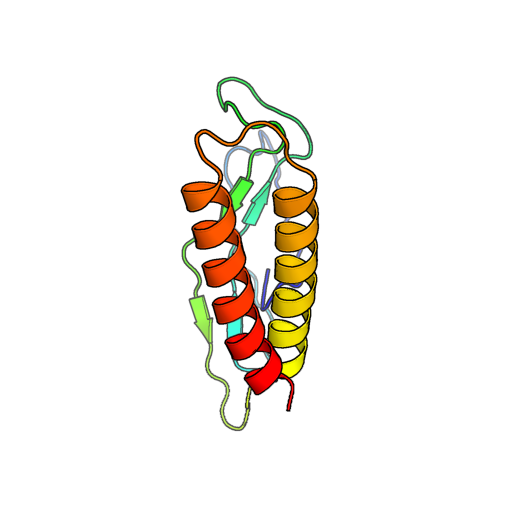 surface area (SASA) is the area in Å² traced out by the centre of a 1.4 Å probe sphere (a water molecule) rolled over the protein's van der Waals surface (Shrake–Rupley / Lee–Richards construction). Buried residues have near-zero SASA; fully exposed residues can exceed 200 Å². The total SASA scales roughly with the number of surface residues.

Ask how reliable the model is.

  · For AlphaFold models, the B-factor field carries pLDDT — the model's own estimate of local accuracy on a 0–100 scale. Regions with pLDDT<50 should be treated as essentially unmodeled; they often correspond to intrinsically disordered segments.

  · For experimental (PDB) structures, the B-factor (temperature factor) quantifies the positional spread of each atom in the crystal — a combination of thermal vibration and static disorder — in units of Å². High B-factors mark flexible loops or poorly resolved regions; low B-factors mark the rigid, well-ordered core.

  · Predicted Aligned Error (PAE) is an AlphaFold confidence matrix: entry (i, j) is the expected error in the position of residue j, in ångströms, when the prediction is superimposed on the true structure at residue i. Low PAE within a block of residues means that block is internally rigid and well-predicted; high PAE between two blocks means their relative placement is uncertain even if each block individually is confident.

Place it in context: what it resembles, what it is annotated as, and how it looks.

  · Structural nearest neighbors (via Foldseek easy-search vs the PDB). Reported per hit: target PDB id, E-value, and alignment TM-score. A TM-score above ~0.5 is the conventional threshold for 'same fold'.

  · Functional annotations link the protein to curated databases. InterPro entries identify conserved domains and families by matching the sequence against member-database signatures (Pfam, PROSITE, CDD, …). Gene Ontology (GO) terms describe molecular function, biological process, and cellular component in a controlled vocabulary. CATH places the structure in a hierarchical fold classification (Class/Architecture/Topology/Homologous-superfamily). The organism is the source species.

  · The contact map is a binary N×N matrix image: pixel (i, j) is dark where Cα_i and Cα_j are within 8 Å and |i−j|>4. Because the |i−j|>4 filter removes local helical contacts, off-diagonal stripes parallel to the main diagonal indicate parallel β-sheets; stripes perpendicular to it indicate antiparallel β-sheets. The Ramachandran plot scatters every residue's (φ, ψ) pair against the sterically allowed regions. The PAE heatmap renders the predicted-aligned-error matrix.

  · Six rendered views show the 3D structure from the faces of a cube — i.e. along ±x, ±y, ±z. Rendering representation is drawn randomly per protein from cartoon (secondary-structure ribbons), sticks (backbone bonds), or molecular surface; coloring is either N→C rainbow (blue at the N-terminus through red at the C-terminus) or one color per chain.